Protein AF-A0A6V7K806-F1 (afdb_monomer)

Solvent-accessible surface area (backbone atoms only — not comparable to full-atom values): 3374 Å² total; per-residue (Å²): 134,78,55,69,39,57,53,53,67,76,41,72,42,88,80,46,57,72,67,56,37,52,52,51,51,51,50,34,58,46,43,73,76,53,64,90,74,53,55,57,93,79,76,44,63,72,46,74,73,75,71,59,130

Mean predicted aligned error: 5.45 Å

Secondary structure (DSSP, 8-state):
---HHHHHHTS-GGGS-HHHHHHHHHHHHHHHHS----EETTTEE--GGGG--

pLDDT: mean 87.87, std 7.98, range [49.19, 95.25]

Radius of gyration: 15.14 Å; Cα contacts (8 Å, |Δi|>4): 35; chains: 1; bounding box: 36×19×39 Å

Organism: NCBI:txid1563983

Nearest PDB structures (foldseek):
  5j7a-assembly1_A  TM=7.021E-01  e=4.275E+00  Halobacterium salinarum NRC-1

Structure (mmCIF, N/CA/C/O backbone):
data_AF-A0A6V7K806-F1
#
_entry.id   AF-A0A6V7K806-F1
#
loop_
_atom_site.group_PDB
_atom_site.id
_atom_site.type_symbol
_atom_site.label_atom_id
_atom_site.label_alt_id
_atom_site.label_comp_id
_atom_site.label_asym_id
_atom_site.label_entity_id
_atom_site.label_seq_id
_atom_site.pdbx_PDB_ins_code
_atom_site.Cartn_x
_atom_site.Cartn_y
_atom_site.Cartn_z
_atom_site.occupancy
_atom_site.B_iso_or_equiv
_atom_site.auth_seq_id
_atom_site.auth_comp_id
_atom_site.auth_asym_id
_atom_site.auth_atom_id
_atom_site.pdbx_PDB_model_num
ATOM 1 N N . CYS A 1 1 ? -14.055 -3.851 -4.480 1.00 49.19 1 CYS A N 1
ATOM 2 C CA . CYS A 1 1 ? -12.921 -2.911 -4.590 1.00 49.19 1 CYS A CA 1
ATOM 3 C C . CYS A 1 1 ? -11.675 -3.672 -4.168 1.00 49.19 1 CYS A C 1
ATOM 5 O O . CYS A 1 1 ? -11.709 -4.220 -3.075 1.00 49.19 1 CYS A O 1
ATOM 7 N N . LEU A 1 2 ? -10.655 -3.790 -5.024 1.00 61.06 2 LEU A N 1
ATOM 8 C CA . LEU A 1 2 ? -9.369 -4.376 -4.622 1.00 61.06 2 LEU A CA 1
ATOM 9 C C . LEU A 1 2 ? -8.642 -3.392 -3.699 1.00 61.06 2 LEU A C 1
ATOM 11 O O . LEU A 1 2 ? -8.802 -2.180 -3.863 1.00 61.06 2 LEU A O 1
ATOM 15 N N . ALA A 1 3 ? -7.880 -3.904 -2.734 1.00 83.88 3 ALA A N 1
ATOM 16 C CA . ALA A 1 3 ? -7.027 -3.063 -1.907 1.00 83.88 3 ALA A CA 1
ATOM 17 C C . ALA A 1 3 ? -5.945 -2.389 -2.774 1.00 83.88 3 ALA A C 1
ATOM 19 O O . ALA A 1 3 ? -5.624 -2.863 -3.869 1.00 83.88 3 ALA A O 1
ATOM 20 N N . LEU A 1 4 ? -5.414 -1.245 -2.332 1.00 87.88 4 LEU A N 1
ATOM 21 C CA . LEU A 1 4 ? -4.497 -0.447 -3.156 1.00 87.88 4 LEU A CA 1
ATOM 22 C C . LEU A 1 4 ? -3.205 -1.213 -3.475 1.00 87.88 4 LEU A C 1
ATOM 24 O O . LEU A 1 4 ? -2.705 -1.122 -4.596 1.00 87.88 4 LEU A O 1
ATOM 28 N N . GLU A 1 5 ? -2.689 -1.991 -2.523 1.00 89.69 5 GLU A N 1
ATOM 29 C CA . GLU A 1 5 ? -1.546 -2.881 -2.727 1.00 89.69 5 GLU A CA 1
ATOM 30 C C . GLU A 1 5 ? -1.809 -3.916 -3.824 1.00 89.69 5 GLU A C 1
ATOM 32 O O . GLU A 1 5 ? -0.982 -4.059 -4.722 1.00 89.69 5 GLU A O 1
ATOM 37 N N . ASP A 1 6 ? -2.984 -4.549 -3.832 1.00 90.69 6 ASP A N 1
ATOM 38 C CA . ASP A 1 6 ? -3.357 -5.542 -4.842 1.00 90.69 6 ASP A CA 1
ATOM 39 C C . ASP A 1 6 ? -3.500 -4.901 -6.222 1.00 90.69 6 ASP A C 1
ATOM 41 O O . ASP A 1 6 ? -3.017 -5.433 -7.223 1.00 90.69 6 ASP A O 1
ATOM 45 N N . ALA A 1 7 ? -4.145 -3.734 -6.295 1.00 91.56 7 ALA A N 1
ATOM 46 C CA . ALA A 1 7 ? -4.286 -2.993 -7.543 1.00 91.56 7 ALA A CA 1
ATOM 47 C C . ALA A 1 7 ? -2.919 -2.553 -8.095 1.00 91.56 7 ALA A C 1
ATOM 49 O O . ALA A 1 7 ? -2.682 -2.615 -9.301 1.00 91.56 7 ALA A O 1
ATOM 50 N N . THR A 1 8 ? -2.003 -2.149 -7.210 1.00 91.88 8 THR A N 1
ATOM 51 C CA . THR A 1 8 ? -0.640 -1.751 -7.579 1.00 91.88 8 THR A CA 1
ATOM 52 C C . THR A 1 8 ? 0.182 -2.958 -8.031 1.00 91.88 8 THR A C 1
ATOM 54 O O . THR A 1 8 ? 0.855 -2.871 -9.056 1.00 91.88 8 THR A O 1
ATOM 57 N N . TYR A 1 9 ? 0.090 -4.097 -7.339 1.00 91.06 9 TYR A N 1
ATOM 58 C CA . TYR A 1 9 ? 0.794 -5.331 -7.698 1.00 91.06 9 TYR A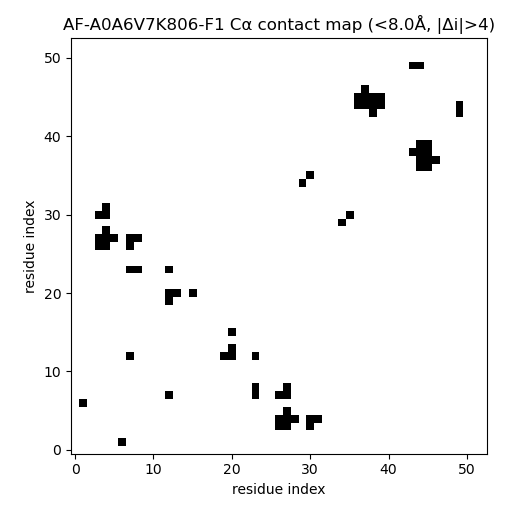 CA 1
ATOM 59 C C . TYR A 1 9 ? 0.377 -5.861 -9.074 1.00 91.06 9 TYR A C 1
ATOM 61 O O . TYR A 1 9 ? 1.233 -6.216 -9.881 1.00 91.06 9 TYR A O 1
ATOM 69 N N . ASN A 1 10 ? -0.930 -5.849 -9.360 1.00 92.94 10 ASN A N 1
ATOM 70 C CA . ASN A 1 10 ? -1.499 -6.281 -10.641 1.00 92.94 10 ASN A CA 1
ATOM 71 C C . ASN A 1 10 ? -1.339 -5.246 -11.769 1.00 92.94 10 ASN A C 1
ATOM 73 O O . ASN A 1 10 ? -1.768 -5.483 -12.899 1.00 92.94 10 ASN A O 1
ATOM 77 N N . SER A 1 11 ? -0.746 -4.086 -11.486 1.00 91.00 11 SER A N 1
ATOM 78 C CA . SER A 1 11 ? -0.396 -3.119 -12.522 1.00 91.00 11 SER A CA 1
ATOM 79 C C . SER A 1 11 ? 0.867 -3.552 -13.264 1.00 91.00 11 SER A C 1
ATOM 81 O O . SER A 1 11 ? 1.689 -4.292 -12.743 1.00 91.00 11 SER A O 1
ATOM 83 N N . HIS A 1 12 ? 1.092 -3.015 -14.459 1.00 94.31 12 HIS A N 1
ATOM 84 C CA . HIS A 1 12 ? 2.307 -3.276 -15.234 1.00 94.31 12 HIS A CA 1
ATOM 85 C C . HIS A 1 12 ? 3.506 -2.418 -14.778 1.00 94.31 12 HIS A C 1
ATOM 87 O O . HIS A 1 12 ? 4.273 -1.919 -15.603 1.00 94.31 12 HIS A O 1
ATOM 93 N N . TRP A 1 13 ? 3.668 -2.202 -13.469 1.00 91.69 13 TRP A N 1
ATOM 94 C CA . TRP A 1 13 ? 4.695 -1.324 -12.890 1.00 91.69 13 TRP A CA 1
ATOM 95 C C . TRP A 1 13 ? 6.129 -1.751 -13.239 1.00 91.69 13 TRP A C 1
ATOM 97 O O . TRP A 1 13 ? 7.017 -0.905 -13.320 1.00 91.69 13 TRP A O 1
ATOM 107 N N . TRP A 1 14 ? 6.357 -3.039 -13.523 1.00 86.12 14 TRP A N 1
ATOM 108 C CA . TRP A 1 14 ? 7.646 -3.561 -13.996 1.00 86.12 14 TRP A CA 1
ATOM 109 C C . TRP A 1 14 ? 8.021 -3.095 -15.411 1.00 86.12 14 TRP A C 1
ATOM 111 O O . TRP A 1 14 ? 9.193 -3.148 -15.775 1.00 86.12 14 TRP A O 1
ATOM 121 N N . MET A 1 15 ? 7.050 -2.643 -16.212 1.00 93.38 15 MET A N 1
ATOM 122 C CA . MET A 1 15 ? 7.292 -2.029 -17.526 1.00 93.38 15 MET A CA 1
ATOM 123 C C . MET A 1 15 ? 7.461 -0.508 -17.445 1.00 93.38 15 MET A C 1
ATOM 125 O O . MET A 1 15 ? 7.742 0.138 -18.453 1.00 93.38 15 MET A O 1
ATOM 129 N N . MET A 1 16 ? 7.283 0.080 -16.261 1.00 91.75 16 MET A N 1
ATOM 130 C CA . MET A 1 16 ? 7.467 1.509 -16.034 1.00 91.75 16 MET A CA 1
ATOM 131 C C . MET A 1 16 ? 8.933 1.827 -15.701 1.00 91.75 16 MET A C 1
ATOM 133 O O . MET A 1 16 ? 9.761 0.947 -15.466 1.00 91.75 16 MET A O 1
ATOM 137 N N . GLY A 1 17 ? 9.283 3.115 -15.685 1.00 94.69 17 GLY A N 1
ATOM 138 C CA . GLY A 1 17 ? 10.625 3.554 -15.303 1.00 94.69 17 GLY A CA 1
ATOM 139 C C . GLY A 1 17 ? 10.983 3.182 -13.858 1.00 94.69 17 GLY A C 1
ATOM 140 O O . GLY A 1 17 ? 10.110 3.032 -13.003 1.00 94.69 17 GLY A O 1
ATOM 141 N N . LYS A 1 18 ? 12.289 3.099 -13.565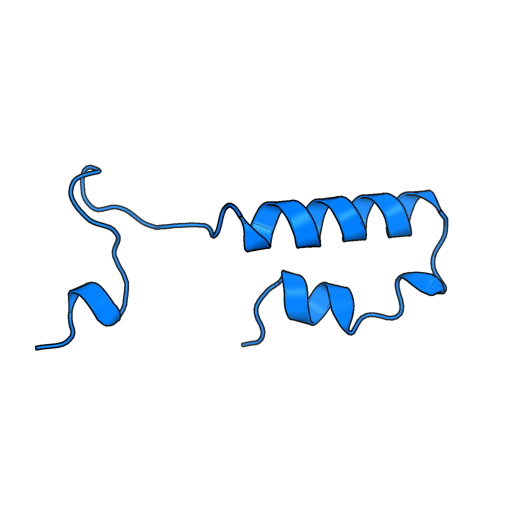 1.00 94.19 18 LYS A N 1
ATOM 142 C CA . LYS A 1 18 ? 12.817 2.714 -12.239 1.00 94.19 18 LYS A CA 1
ATOM 143 C C . LYS A 1 18 ? 12.217 3.517 -11.084 1.00 94.19 18 LYS A C 1
ATOM 145 O O . LYS A 1 18 ? 11.962 2.954 -10.026 1.00 94.19 18 LYS A O 1
ATOM 150 N N . GLU A 1 19 ? 11.992 4.812 -11.279 1.00 95.25 19 GLU A N 1
ATOM 151 C CA . GLU A 1 19 ? 11.425 5.671 -10.236 1.00 95.25 19 GLU A CA 1
ATOM 152 C C . GLU A 1 19 ? 9.970 5.315 -9.925 1.00 95.25 19 GLU A C 1
ATOM 154 O O . G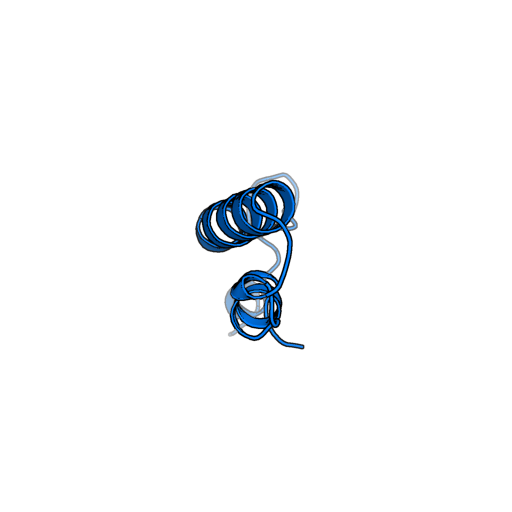LU A 1 19 ? 9.599 5.226 -8.760 1.00 95.25 19 GLU A O 1
ATOM 159 N N . VAL A 1 20 ? 9.175 4.990 -10.946 1.00 94.62 20 VAL A N 1
ATOM 160 C CA . VAL A 1 20 ? 7.786 4.564 -10.751 1.00 94.62 20 VAL A CA 1
ATOM 161 C C . VAL A 1 20 ? 7.733 3.209 -10.049 1.00 94.62 20 VAL A C 1
ATOM 163 O O . VAL A 1 20 ? 6.978 3.043 -9.096 1.00 94.62 20 VAL A O 1
ATOM 166 N N . ALA A 1 21 ? 8.597 2.268 -10.439 1.00 94.31 21 ALA A N 1
ATOM 167 C CA . ALA A 1 21 ? 8.699 0.971 -9.774 1.00 94.31 21 ALA A CA 1
ATOM 168 C C . ALA A 1 21 ? 9.045 1.105 -8.277 1.00 94.31 21 ALA A C 1
ATOM 170 O O . ALA A 1 21 ? 8.438 0.437 -7.439 1.00 94.31 21 ALA A O 1
ATOM 171 N N . LYS A 1 22 ? 9.969 2.011 -7.918 1.00 94.69 22 LYS A N 1
ATOM 172 C CA . LYS A 1 22 ? 10.279 2.326 -6.512 1.00 94.69 22 LYS A CA 1
ATOM 173 C C . LYS A 1 22 ? 9.069 2.902 -5.779 1.00 94.69 22 LYS A C 1
ATOM 175 O O . LYS A 1 22 ? 8.785 2.475 -4.664 1.00 94.69 22 LYS A O 1
ATOM 180 N N . SER A 1 23 ? 8.343 3.839 -6.391 1.00 94.25 23 SER A N 1
ATOM 181 C CA . SER A 1 23 ? 7.126 4.400 -5.796 1.00 94.25 23 SER A CA 1
ATOM 182 C C . SER A 1 23 ? 6.061 3.327 -5.559 1.00 94.25 23 SER A C 1
ATOM 184 O O . SER A 1 23 ? 5.496 3.267 -4.471 1.00 94.25 23 SER A O 1
ATOM 186 N N . CYS A 1 24 ? 5.835 2.432 -6.524 1.00 94.31 24 CYS A N 1
ATOM 187 C CA . CYS A 1 24 ? 4.905 1.311 -6.379 1.00 94.31 24 CYS A CA 1
ATOM 188 C C . CYS A 1 24 ? 5.305 0.375 -5.230 1.00 94.31 24 CYS A C 1
ATOM 190 O O . CYS A 1 24 ? 4.446 -0.024 -4.447 1.00 94.31 24 CYS A O 1
ATOM 192 N N . LEU A 1 25 ? 6.599 0.070 -5.078 1.00 91.88 25 LEU A N 1
ATOM 193 C CA . LEU A 1 25 ? 7.106 -0.725 -3.952 1.00 91.88 25 LEU A CA 1
ATOM 194 C C . LEU A 1 25 ? 6.830 -0.063 -2.599 1.00 91.88 25 LEU A C 1
ATOM 196 O O . LEU A 1 25 ? 6.406 -0.743 -1.663 1.00 91.88 25 LEU A O 1
ATOM 200 N N . ILE A 1 26 ? 7.038 1.253 -2.500 1.00 92.69 26 ILE A N 1
ATOM 201 C CA . ILE A 1 26 ? 6.744 2.019 -1.282 1.00 92.69 26 ILE A CA 1
ATOM 202 C C . ILE A 1 26 ? 5.249 1.957 -0.970 1.00 92.69 26 ILE A C 1
ATOM 204 O O . ILE A 1 26 ? 4.893 1.678 0.170 1.00 92.69 26 ILE A O 1
ATOM 208 N N . ILE A 1 27 ? 4.386 2.167 -1.969 1.00 91.88 27 ILE A N 1
ATOM 209 C CA . ILE A 1 27 ? 2.928 2.116 -1.801 1.00 91.88 27 ILE A CA 1
ATOM 210 C C . ILE A 1 27 ? 2.505 0.742 -1.280 1.00 91.88 27 ILE A C 1
ATOM 212 O O . ILE A 1 27 ? 1.900 0.678 -0.216 1.00 91.88 27 ILE A O 1
ATOM 216 N N . MET A 1 28 ? 2.893 -0.341 -1.963 1.00 91.75 28 MET A N 1
ATOM 217 C CA . MET A 1 28 ? 2.542 -1.709 -1.558 1.00 91.75 28 MET A CA 1
ATOM 218 C C . MET A 1 28 ? 3.016 -2.024 -0.134 1.00 91.75 28 MET A C 1
ATOM 220 O O . MET A 1 28 ? 2.263 -2.560 0.673 1.00 91.75 28 MET A O 1
ATOM 224 N N . SER A 1 29 ? 4.256 -1.653 0.198 1.00 90.69 29 SER A N 1
ATOM 225 C CA . SER A 1 29 ? 4.834 -1.914 1.523 1.00 90.69 29 SER A CA 1
ATOM 226 C C . SER A 1 29 ? 4.161 -1.087 2.617 1.00 90.69 29 SER A C 1
ATOM 228 O O . SER A 1 29 ? 3.947 -1.569 3.730 1.00 90.69 29 SER A O 1
ATOM 230 N N . TYR A 1 30 ? 3.839 0.173 2.329 1.00 90.69 30 TYR A N 1
ATOM 231 C CA . TYR A 1 30 ? 3.263 1.076 3.311 1.00 90.69 30 TYR A CA 1
ATOM 232 C C . TYR A 1 30 ? 1.804 0.734 3.601 1.00 90.69 30 TYR A C 1
ATOM 234 O O . TYR A 1 30 ? 1.446 0.631 4.773 1.00 90.69 30 TYR A O 1
ATOM 242 N N . THR A 1 31 ? 0.980 0.515 2.570 1.00 87.94 31 THR A N 1
ATOM 243 C CA . THR A 1 31 ? -0.458 0.258 2.750 1.00 87.94 31 THR A CA 1
ATOM 244 C C . THR A 1 31 ? -0.739 -1.100 3.370 1.00 87.94 31 THR A C 1
ATOM 246 O O . THR A 1 31 ? -1.627 -1.187 4.213 1.00 87.94 31 THR A O 1
ATOM 249 N N . ALA A 1 32 ? 0.069 -2.120 3.057 1.00 83.81 32 ALA A N 1
ATOM 250 C CA . ALA A 1 32 ? -0.047 -3.437 3.680 1.00 83.81 32 ALA A CA 1
ATOM 251 C C . ALA A 1 32 ? 0.186 -3.388 5.203 1.00 83.81 32 ALA A C 1
ATOM 253 O O . ALA A 1 32 ? -0.490 -4.076 5.963 1.00 83.81 32 ALA A O 1
ATOM 254 N N . ASN A 1 33 ? 1.125 -2.554 5.663 1.00 83.50 33 ASN A N 1
ATOM 255 C CA . ASN A 1 33 ? 1.453 -2.437 7.088 1.00 83.50 33 ASN A CA 1
ATOM 256 C C . ASN A 1 33 ? 0.631 -1.361 7.816 1.00 83.50 33 ASN A C 1
ATOM 258 O O . ASN A 1 33 ? 0.441 -1.438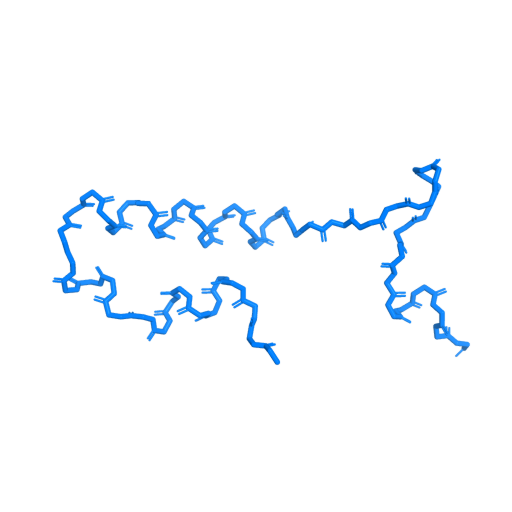 9.028 1.00 83.50 33 ASN A O 1
ATOM 262 N N . ASN A 1 34 ? 0.150 -0.350 7.090 1.00 86.50 34 ASN A N 1
ATOM 263 C CA . ASN A 1 34 ? -0.538 0.815 7.642 1.00 86.50 34 ASN A CA 1
ATOM 264 C C . ASN A 1 34 ? -1.837 1.082 6.870 1.00 86.50 34 ASN A C 1
ATOM 266 O O . ASN A 1 34 ? -1.960 2.120 6.210 1.00 86.50 34 ASN A O 1
ATOM 270 N N . PRO A 1 35 ? -2.821 0.167 6.934 1.00 84.56 35 PRO A N 1
ATOM 271 C CA . PRO A 1 35 ? -4.112 0.424 6.324 1.00 84.56 35 PRO A CA 1
ATOM 272 C C . PRO A 1 35 ? -4.738 1.657 6.979 1.00 84.56 35 PRO A C 1
ATOM 274 O O . PRO A 1 35 ? -4.683 1.830 8.201 1.00 84.56 35 PRO A O 1
ATOM 277 N N . MET A 1 36 ? -5.329 2.526 6.162 1.00 85.31 36 MET A N 1
ATOM 278 C CA . MET A 1 36 ? -6.005 3.723 6.648 1.00 85.31 36 MET A CA 1
ATOM 279 C C . MET A 1 36 ? -7.223 3.309 7.477 1.00 85.31 36 MET A C 1
ATOM 281 O O . MET A 1 36 ? -8.088 2.573 7.003 1.00 85.31 36 MET A O 1
ATOM 285 N N . LYS A 1 37 ? -7.281 3.766 8.728 1.00 87.31 37 LYS A N 1
ATOM 286 C CA . LYS A 1 37 ? -8.332 3.413 9.686 1.00 87.31 37 LYS A CA 1
ATOM 287 C C . LYS A 1 37 ? -9.066 4.668 10.118 1.00 87.31 37 LYS A C 1
ATOM 289 O O . LYS A 1 37 ? -8.436 5.662 10.471 1.00 87.31 37 LYS A O 1
ATOM 294 N N . ILE A 1 38 ? -10.391 4.601 10.135 1.00 89.31 38 ILE A N 1
ATOM 295 C CA . ILE A 1 38 ? -11.219 5.626 10.766 1.00 89.31 38 ILE A CA 1
ATOM 296 C C . ILE A 1 38 ? -11.420 5.199 12.215 1.00 89.31 38 ILE A C 1
ATOM 298 O O . ILE A 1 38 ? -11.798 4.059 12.477 1.00 89.31 38 ILE A O 1
ATOM 302 N N . THR A 1 39 ? -11.151 6.092 13.160 1.00 91.50 39 THR A N 1
AT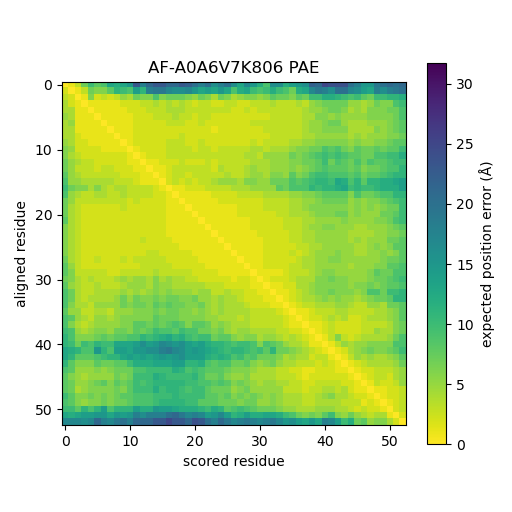OM 303 C CA . THR A 1 39 ? -11.303 5.809 14.587 1.00 91.50 39 THR A CA 1
ATOM 304 C C . THR A 1 39 ? -12.372 6.704 15.195 1.00 91.50 39 THR A C 1
ATOM 306 O O . THR A 1 39 ? -12.492 7.879 14.848 1.00 91.50 39 THR A O 1
ATOM 309 N N . TYR A 1 40 ? -13.153 6.154 16.124 1.00 88.88 40 TYR A N 1
ATOM 310 C CA . TYR A 1 40 ? -14.039 6.956 16.961 1.00 88.88 40 TYR A CA 1
ATOM 311 C C . TYR A 1 40 ? -13.294 7.347 18.232 1.00 88.88 40 TYR A C 1
ATOM 313 O O . TYR A 1 40 ? -12.968 6.487 19.053 1.00 88.88 40 TYR A O 1
ATOM 321 N N . CYS A 1 41 ? -12.982 8.639 18.368 1.00 87.62 41 CYS A N 1
ATO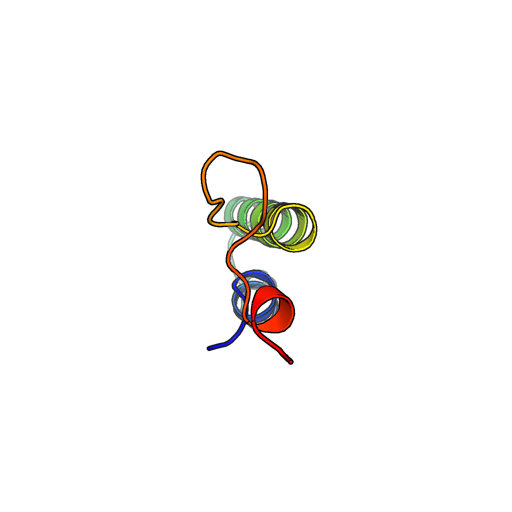M 322 C CA . CYS A 1 41 ? -12.265 9.195 19.520 1.00 87.62 41 CYS A CA 1
ATOM 323 C C . CYS A 1 41 ? -10.997 8.399 19.909 1.00 87.62 41 CYS A C 1
ATOM 325 O O . CYS A 1 41 ? -10.648 8.346 21.081 1.00 87.62 41 CYS A O 1
ATOM 327 N N . PHE A 1 42 ? -10.327 7.755 18.942 1.00 82.50 42 PHE A N 1
ATOM 328 C CA . PHE A 1 42 ? -9.193 6.837 19.150 1.00 82.50 42 PHE A CA 1
ATOM 329 C C . PHE A 1 42 ? -9.459 5.600 20.035 1.00 82.50 42 PHE A C 1
ATOM 331 O O . PHE A 1 42 ? -8.530 4.839 20.286 1.00 82.50 42 PHE A O 1
ATOM 338 N N . PHE A 1 43 ? -10.699 5.349 20.465 1.00 85.31 43 PHE A N 1
ATOM 339 C CA . PHE A 1 43 ? -11.041 4.201 21.314 1.00 85.31 43 PHE A CA 1
ATOM 340 C C . PHE A 1 43 ? -11.205 2.909 20.520 1.00 85.31 43 PHE A C 1
ATOM 342 O O . PHE A 1 43 ? -10.754 1.853 20.952 1.00 85.31 43 PHE A O 1
ATOM 349 N N . PHE A 1 44 ? -11.844 2.985 19.354 1.00 87.44 44 PHE A N 1
ATOM 350 C CA . PHE A 1 44 ? -12.020 1.833 18.480 1.00 87.44 44 PHE A CA 1
ATOM 351 C C . PHE A 1 44 ? -11.922 2.232 17.013 1.00 87.44 44 PHE A C 1
ATOM 353 O O . PHE A 1 44 ? -12.206 3.369 16.623 1.00 87.44 44 PHE A O 1
ATOM 360 N N . THR A 1 45 ? -11.481 1.277 16.197 1.00 90.50 45 THR A N 1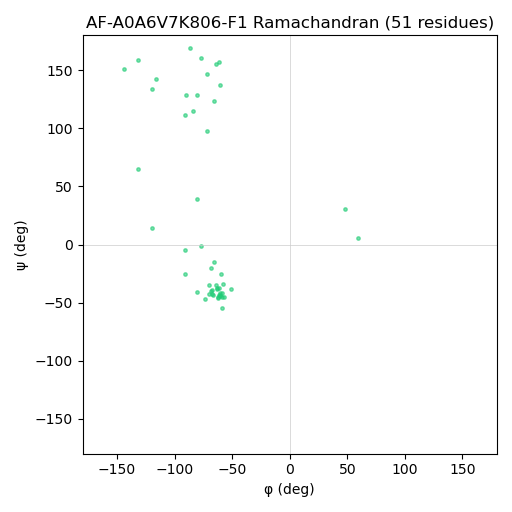
ATOM 361 C CA . THR A 1 45 ? -11.497 1.417 14.742 1.00 90.50 45 THR A CA 1
ATOM 362 C C . THR A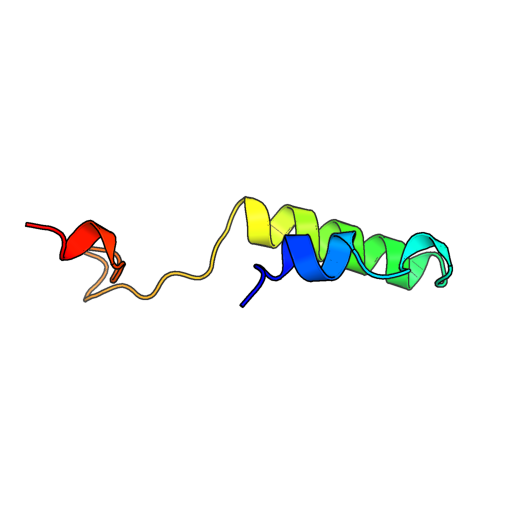 1 45 ? -12.903 1.114 14.244 1.00 90.50 45 THR A C 1
ATOM 364 O O . THR A 1 45 ? -13.464 0.073 14.573 1.00 90.50 45 THR A O 1
ATOM 367 N N . LEU A 1 46 ? -13.459 2.014 13.438 1.00 89.00 46 LEU A N 1
ATOM 368 C CA . LEU A 1 46 ? -14.690 1.773 12.700 1.00 89.00 46 LEU A CA 1
ATOM 369 C C . LEU A 1 46 ? -14.381 0.786 11.571 1.00 89.00 46 LEU A C 1
ATOM 371 O O . LEU A 1 46 ? -13.869 1.160 10.518 1.00 89.00 46 LEU A O 1
ATOM 375 N N . SER A 1 47 ? -14.662 -0.489 11.814 1.00 88.12 47 SER A N 1
ATOM 376 C CA . SER A 1 47 ? -14.551 -1.569 10.836 1.00 88.12 47 SER A CA 1
ATOM 377 C C . SER A 1 47 ? -15.818 -2.415 10.857 1.00 88.12 47 SER A C 1
ATOM 379 O O . SER A 1 47 ? -16.545 -2.425 11.844 1.00 88.12 47 SER A O 1
ATOM 381 N N . HIS A 1 48 ? -16.088 -3.153 9.780 1.00 85.88 48 HIS A N 1
ATOM 382 C CA . HIS A 1 48 ? -17.232 -4.067 9.745 1.00 85.88 48 HIS A CA 1
ATOM 383 C C . HIS A 1 48 ? -17.176 -5.113 10.873 1.00 85.88 48 HIS A C 1
ATOM 385 O O . HIS A 1 48 ? -18.208 -5.469 11.426 1.00 85.88 48 HIS A O 1
ATOM 391 N N . GLU A 1 49 ? -15.976 -5.557 11.247 1.00 85.44 49 GLU A N 1
ATOM 392 C CA . GLU A 1 49 ? -15.753 -6.481 12.366 1.00 85.44 49 GLU A CA 1
ATOM 393 C C . GLU A 1 49 ? -16.161 -5.885 13.714 1.00 85.44 49 GLU A C 1
ATOM 395 O O . GLU A 1 49 ? -16.703 -6.604 14.542 1.00 85.44 49 GLU A O 1
ATOM 400 N N . ALA A 1 50 ? -15.971 -4.577 13.919 1.00 83.94 50 ALA A N 1
ATOM 401 C CA . ALA A 1 50 ? -16.371 -3.903 15.155 1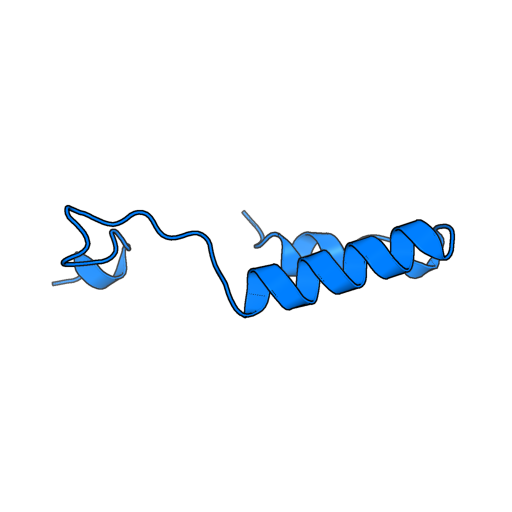.00 83.94 50 ALA A CA 1
ATOM 402 C C . ALA A 1 50 ? -17.897 -3.881 15.375 1.00 83.94 50 ALA A C 1
ATOM 404 O O . ALA A 1 50 ? -18.341 -3.595 16.483 1.00 83.94 50 ALA A O 1
ATOM 405 N N . PHE A 1 51 ? -18.685 -4.168 14.333 1.00 84.38 51 PHE A N 1
ATOM 406 C CA . PHE A 1 51 ? -20.151 -4.197 14.360 1.00 84.38 51 PHE A CA 1
ATOM 407 C C . PHE A 1 51 ? -20.725 -5.572 13.989 1.00 84.38 51 PHE A C 1
ATOM 409 O O . PHE A 1 51 ? -21.906 -5.671 13.663 1.00 84.38 51 PHE A O 1
ATOM 416 N N . LYS A 1 52 ? -19.898 -6.624 13.967 1.00 85.06 52 LYS A N 1
ATOM 417 C CA . LYS A 1 52 ? -20.397 -7.995 13.845 1.00 85.06 52 LYS A CA 1
ATOM 418 C C . LYS A 1 52 ? -20.787 -8.491 15.238 1.00 85.06 52 LYS A C 1
ATOM 420 O O . LYS A 1 52 ? -19.910 -8.604 16.091 1.00 85.06 52 LYS A O 1
ATOM 425 N N . ASP A 1 53 ? -22.085 -8.737 15.421 1.00 69.12 53 ASP A N 1
ATOM 426 C CA . ASP A 1 53 ? -22.679 -9.371 16.609 1.00 69.12 53 ASP A CA 1
ATOM 427 C C . ASP A 1 53 ? -22.181 -10.813 16.816 1.00 69.12 53 ASP A C 1
ATOM 429 O O . ASP A 1 53 ? -22.051 -11.552 15.806 1.00 69.12 53 ASP A O 1
#

Foldseek 3Di:
DDQPLVVLVPDPQVPDDPVSVVVSVCVNVCCVVCPDFDDDVVPDTPDPVVVDD

Sequence (53 aa):
CLALEDATYNSHWWMMGKEVAKSCLIIMSYTANNPMKITYCFFFTLSHEAFKD